Protein AF-A0A8J6JER9-F1 (afdb_monomer)

Sequence (134 aa):
MSLFNGNMCQGPIVSSRDTGQLAEIFGVPVLACSLFDSDVLTISYSDLERGIKADYARPNVPEYMEFDSDTYQTQFPEFLVDLCGEDARERLREIWASEEYVFADDKMYDICGLLGAQALYSGDEIPEGFIPIT

Solvent-accessible surface area (backbone atoms only — not comparable to full-atom values): 8063 Å² total; per-residue (Å²): 133,89,82,77,78,88,55,94,54,62,63,82,78,67,41,25,69,55,26,38,54,49,17,66,75,71,72,44,68,28,77,46,77,31,51,46,77,47,31,26,28,33,44,12,28,14,28,79,91,81,69,45,69,39,39,30,40,46,61,44,46,82,85,54,69,84,50,68,63,91,70,31,41,68,68,84,67,69,71,56,53,78,60,30,52,82,87,39,41,65,55,49,53,50,60,70,68,47,69,83,47,80,41,25,60,65,50,47,51,56,49,34,52,52,50,72,44,82,86,70,90,47,85,86,62,57,58,91,89,71,75,81,91,127

Nearest PDB structures (foldseek):
  6oq5-assembly1_A  TM=5.008E-01  e=6.218E+00  Clostridioides difficile
  6y2q-assembly1_B  TM=2.452E-01  e=4.567E+00  Escherichia coli K-12
  7aex-assembly1_A-2  TM=2.535E-01  e=9.005E+00  Escherichia coli K-12

Foldseek 3Di:
DDDDPPDPQDDDDDFLVNQVVVCVVVVAKDWDWDGHNQFKIWIWIDDVVVRDTAIAMQGLDPVVPVPPCVRHDHDDPVVLCVLFDVVCNVVLN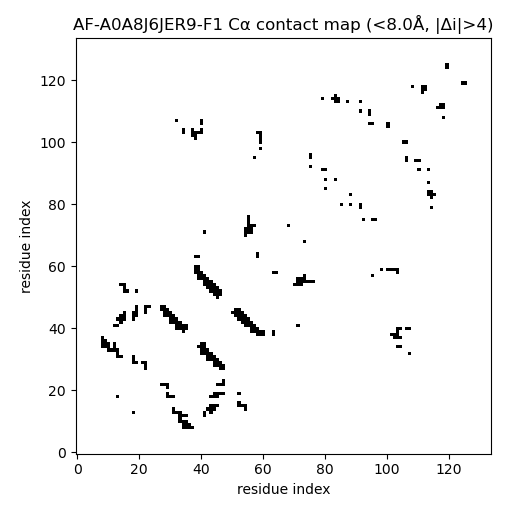CLSPDSPDPGVVVSVCSSCVRSVHDDDDDPVSPPPPDDDDD

pLDDT: mean 79.02, std 17.3, range [24.86, 95.19]

Structure (mmCIF, N/CA/C/O backbone):
data_AF-A0A8J6JER9-F1
#
_entry.id   AF-A0A8J6JER9-F1
#
loop_
_atom_site.group_PDB
_atom_site.id
_atom_site.type_symbol
_atom_site.label_atom_id
_atom_site.label_alt_id
_atom_site.label_comp_id
_atom_site.label_asym_id
_atom_site.label_entity_id
_atom_site.label_seq_id
_atom_site.pdbx_PDB_ins_code
_atom_site.Cartn_x
_atom_site.Cartn_y
_atom_site.Cartn_z
_atom_site.occupancy
_atom_site.B_iso_or_equiv
_atom_site.auth_seq_id
_atom_site.auth_comp_id
_atom_site.auth_asym_id
_atom_site.auth_atom_id
_atom_site.pdbx_PDB_model_num
ATOM 1 N N . MET A 1 1 ? -31.133 12.976 -12.189 1.00 25.83 1 MET A N 1
ATOM 2 C CA . MET A 1 1 ? -30.138 13.499 -13.145 1.00 25.83 1 MET A CA 1
ATOM 3 C C . MET A 1 1 ? -29.029 12.470 -13.189 1.00 25.83 1 MET A C 1
ATOM 5 O O . MET A 1 1 ? -28.355 12.301 -12.184 1.00 25.83 1 MET A O 1
ATOM 9 N N . SER A 1 2 ? -28.954 11.679 -14.255 1.00 24.86 2 SER A N 1
ATOM 10 C CA . SER A 1 2 ? -28.011 10.561 -14.326 1.00 24.86 2 SER A CA 1
ATOM 11 C C . SER A 1 2 ? -26.634 11.099 -14.703 1.00 24.86 2 SER A C 1
ATOM 13 O O . SER A 1 2 ? -26.442 11.564 -15.824 1.00 24.86 2 SER A O 1
ATOM 15 N N . LEU A 1 3 ? -25.705 11.090 -13.749 1.00 25.00 3 LEU A N 1
ATOM 16 C CA . LEU A 1 3 ? -24.291 11.370 -13.978 1.00 25.00 3 LEU A CA 1
ATOM 17 C C . LEU A 1 3 ? -23.626 10.062 -14.413 1.00 25.00 3 LEU A C 1
ATOM 19 O O . LEU A 1 3 ? -23.338 9.204 -13.588 1.00 25.00 3 LEU A O 1
ATOM 23 N N . PHE A 1 4 ? -23.429 9.898 -15.719 1.00 32.50 4 PHE A N 1
ATOM 24 C CA . PHE A 1 4 ? -22.495 8.906 -16.243 1.00 32.50 4 PHE A CA 1
ATOM 25 C C . PHE A 1 4 ? -21.092 9.520 -16.189 1.00 32.50 4 PHE A C 1
ATOM 27 O O . PHE A 1 4 ? -20.820 10.485 -16.904 1.00 32.50 4 PHE A O 1
ATOM 34 N N . ASN A 1 5 ? -20.221 8.994 -15.324 1.00 30.50 5 ASN A N 1
ATOM 35 C CA . ASN A 1 5 ? -18.806 9.356 -15.311 1.00 30.50 5 ASN A CA 1
ATOM 36 C C . ASN A 1 5 ? -18.105 8.577 -16.436 1.00 30.50 5 ASN A C 1
ATOM 38 O O . ASN A 1 5 ? -17.890 7.373 -16.331 1.00 30.50 5 ASN A O 1
ATOM 42 N N . GLY A 1 6 ? -17.850 9.253 -17.556 1.00 29.92 6 GLY A N 1
ATOM 43 C CA . GLY A 1 6 ? -17.385 8.649 -18.809 1.00 29.92 6 GLY A CA 1
ATOM 44 C C . GLY A 1 6 ? -15.908 8.244 -18.856 1.00 29.92 6 GLY A C 1
ATOM 45 O O . GLY A 1 6 ? -15.475 7.784 -19.905 1.00 29.92 6 GLY A O 1
ATOM 46 N N . ASN A 1 7 ? -15.148 8.377 -17.763 1.00 35.81 7 ASN A N 1
ATOM 47 C CA . ASN A 1 7 ? -13.721 8.046 -17.713 1.00 35.81 7 ASN A CA 1
ATOM 48 C C . ASN A 1 7 ? -13.446 7.020 -16.602 1.00 35.81 7 ASN A C 1
ATOM 50 O O . ASN A 1 7 ? -13.011 7.374 -15.510 1.00 35.81 7 ASN A O 1
ATOM 54 N N . MET A 1 8 ? -13.676 5.732 -16.871 1.00 39.69 8 MET A N 1
ATOM 55 C CA . MET A 1 8 ? -13.401 4.643 -15.914 1.00 39.69 8 MET A CA 1
ATOM 56 C C . MET A 1 8 ? -11.899 4.348 -15.685 1.00 39.69 8 MET A C 1
ATOM 58 O O . MET A 1 8 ? -11.572 3.325 -15.099 1.00 39.69 8 MET A O 1
ATOM 62 N N . CYS A 1 9 ? -10.988 5.239 -16.094 1.00 45.19 9 CYS A N 1
ATOM 63 C CA . CYS A 1 9 ? -9.549 5.161 -15.787 1.00 45.19 9 CYS A CA 1
ATOM 64 C C . CYS A 1 9 ? -9.093 6.199 -14.740 1.00 45.19 9 CYS A C 1
ATOM 66 O O . CYS A 1 9 ? -7.918 6.241 -14.389 1.00 45.19 9 CYS A O 1
ATOM 68 N N . GLN A 1 10 ? -9.998 7.059 -14.254 1.00 53.00 10 GLN A N 1
ATOM 69 C CA . GLN A 1 10 ? -9.692 8.126 -13.293 1.00 53.00 10 GLN A CA 1
ATOM 70 C C . GLN A 1 10 ? -10.719 8.111 -12.156 1.00 53.00 10 GLN A C 1
ATOM 72 O O . GLN A 1 10 ? -11.693 8.868 -12.145 1.00 53.00 10 GLN A O 1
ATOM 77 N N . GLY A 1 11 ? -10.519 7.194 -11.209 1.00 54.41 11 GLY A N 1
ATOM 78 C CA . GLY A 1 11 ? -11.180 7.257 -9.907 1.00 54.41 11 GLY A CA 1
ATOM 79 C C . GLY A 1 11 ? -10.597 8.387 -9.046 1.00 54.41 11 GLY A C 1
ATOM 80 O O . GLY A 1 11 ? -9.521 8.903 -9.357 1.00 54.41 11 GLY A O 1
ATOM 81 N N . PRO A 1 12 ? -11.286 8.807 -7.971 1.00 64.00 12 PRO A N 1
ATOM 82 C CA . PRO A 1 12 ? -10.690 9.722 -7.005 1.00 64.00 12 PRO A CA 1
ATOM 83 C C . PRO A 1 12 ? -9.421 9.091 -6.419 1.00 64.00 12 PRO A C 1
ATOM 85 O O . PRO A 1 12 ? -9.451 7.947 -5.969 1.00 64.00 12 PRO A O 1
ATOM 88 N N . ILE A 1 13 ? -8.318 9.840 -6.421 1.00 75.25 13 ILE A N 1
ATOM 89 C CA . ILE A 1 13 ? -7.102 9.439 -5.713 1.00 75.25 13 ILE A CA 1
ATOM 90 C C . ILE A 1 13 ? -7.348 9.713 -4.231 1.00 75.25 13 ILE A C 1
ATOM 92 O O . ILE A 1 13 ? -7.480 10.867 -3.821 1.00 75.25 13 ILE A O 1
ATOM 96 N N . VAL A 1 14 ? -7.471 8.642 -3.454 1.00 81.38 14 VAL A N 1
ATOM 97 C CA . VAL A 1 14 ? -7.702 8.698 -2.009 1.00 81.38 14 VAL A CA 1
ATOM 98 C C . VAL A 1 14 ? -6.398 9.071 -1.313 1.00 81.38 14 VAL A C 1
ATOM 100 O O . VAL A 1 14 ? -5.364 8.500 -1.641 1.00 81.38 14 VAL A O 1
ATOM 103 N N . SER A 1 15 ? -6.470 9.996 -0.354 1.00 87.69 15 SER A N 1
ATOM 104 C CA . SER A 1 15 ? -5.340 10.435 0.474 1.00 87.69 15 SER A CA 1
ATOM 105 C C . SER A 1 15 ? -5.494 10.020 1.944 1.00 87.69 15 SER A C 1
ATOM 107 O O . SER A 1 15 ? -6.562 9.583 2.385 1.00 87.69 15 SER A O 1
ATOM 109 N N . SER A 1 16 ? -4.460 10.252 2.756 1.00 88.44 16 SER A N 1
ATOM 110 C CA . SER A 1 16 ? -4.460 9.996 4.198 1.00 88.44 16 SER A CA 1
ATOM 111 C C . SER A 1 16 ? -5.487 10.848 4.948 1.00 88.44 16 SER A C 1
ATOM 113 O O . SER A 1 16 ? -5.932 10.502 6.044 1.00 88.44 16 SER A O 1
ATOM 115 N N . ARG A 1 17 ? -5.928 11.965 4.356 1.00 88.94 17 ARG A N 1
ATOM 116 C CA . ARG A 1 17 ? -7.053 12.747 4.875 1.00 88.94 17 ARG A CA 1
ATOM 117 C C . ARG A 1 17 ? -8.352 11.947 4.802 1.00 88.94 17 ARG A C 1
ATOM 119 O O . ARG A 1 17 ? -9.095 11.924 5.781 1.00 88.94 17 ARG A O 1
ATOM 126 N N . ASP A 1 18 ? -8.608 11.315 3.664 1.00 86.38 18 ASP A N 1
ATOM 127 C CA . ASP A 1 18 ? -9.828 10.556 3.398 1.00 86.38 18 ASP A CA 1
ATOM 128 C C . ASP A 1 18 ? -9.828 9.252 4.203 1.00 86.38 18 ASP A C 1
ATOM 130 O O . ASP A 1 18 ? -10.791 8.960 4.914 1.00 86.38 18 ASP A O 1
ATOM 134 N N . THR A 1 19 ? -8.710 8.511 4.203 1.00 85.00 19 THR A N 1
ATOM 135 C CA . THR A 1 19 ? -8.571 7.319 5.056 1.00 85.00 19 THR A CA 1
ATOM 136 C C . THR A 1 19 ? -8.645 7.673 6.535 1.00 85.00 19 THR A C 1
ATOM 138 O O . THR A 1 19 ? -9.163 6.884 7.315 1.00 85.00 19 THR A O 1
ATOM 141 N N . GLY A 1 20 ? -8.186 8.862 6.936 1.00 87.88 20 GLY A N 1
ATOM 142 C CA . GLY A 1 20 ? -8.325 9.362 8.301 1.00 87.88 20 GLY A CA 1
ATOM 143 C C . GLY A 1 20 ? -9.785 9.548 8.711 1.00 87.88 20 GLY A C 1
ATOM 144 O O . GLY A 1 20 ? -10.173 9.104 9.787 1.00 87.88 20 GLY A O 1
ATOM 145 N N . GLN A 1 21 ? -10.614 10.130 7.839 1.00 86.81 21 GLN A N 1
ATOM 146 C CA . GLN A 1 21 ? -12.056 10.252 8.086 1.00 86.81 21 GLN A CA 1
ATOM 147 C C . GLN A 1 21 ? -12.735 8.882 8.183 1.00 86.81 21 GLN A C 1
ATOM 149 O O . GLN A 1 21 ? -13.563 8.663 9.064 1.00 86.81 21 GLN A O 1
ATOM 154 N N . LEU A 1 22 ? -12.371 7.943 7.306 1.00 79.94 22 LEU A N 1
ATOM 155 C CA . LEU A 1 22 ? -12.895 6.578 7.365 1.00 79.94 22 LEU A CA 1
ATOM 156 C C . LEU A 1 22 ? -12.442 5.857 8.641 1.00 79.94 22 LEU A C 1
ATOM 158 O O . LEU A 1 22 ? -13.255 5.197 9.284 1.00 79.94 22 LEU A O 1
ATOM 162 N N . ALA A 1 23 ? -11.185 6.027 9.050 1.00 84.81 23 ALA A N 1
ATOM 163 C CA . ALA A 1 23 ? -10.660 5.453 10.282 1.00 84.81 23 ALA A CA 1
ATOM 164 C C . ALA A 1 23 ? -11.382 6.001 11.523 1.00 84.81 23 ALA A C 1
ATOM 166 O O . ALA A 1 23 ? -11.664 5.243 12.448 1.00 84.81 23 ALA A O 1
ATOM 167 N N . GLU A 1 24 ? -11.752 7.288 11.531 1.00 87.69 24 GLU A N 1
ATOM 168 C CA . GLU A 1 24 ? -12.574 7.880 12.598 1.00 87.69 24 GLU A CA 1
ATOM 169 C C . GLU A 1 24 ? -13.978 7.261 12.640 1.00 87.69 24 GLU A C 1
ATOM 171 O O . GLU A 1 24 ? -14.486 6.955 13.718 1.00 87.69 24 GLU A O 1
ATOM 176 N N . ILE A 1 25 ? -14.601 7.052 11.475 1.00 87.19 25 ILE A N 1
ATOM 177 C CA . ILE A 1 25 ? -15.953 6.487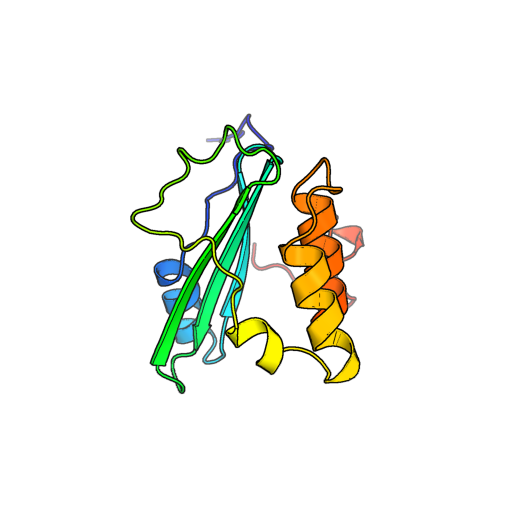 11.363 1.00 87.19 25 ILE A CA 1
ATOM 178 C C . ILE A 1 25 ? -15.984 5.016 11.792 1.00 87.19 25 ILE A C 1
ATOM 180 O O . ILE A 1 25 ? -16.886 4.608 12.523 1.00 87.19 25 ILE A O 1
ATOM 184 N N . PHE A 1 26 ? -15.023 4.216 11.328 1.00 84.62 26 PHE A N 1
ATOM 185 C CA . PHE A 1 26 ? -14.998 2.774 11.577 1.00 84.62 26 PHE A CA 1
ATOM 186 C C . PHE A 1 26 ? -14.263 2.386 12.863 1.00 84.62 26 PHE A C 1
ATOM 188 O O . PHE A 1 26 ? -14.412 1.255 13.323 1.00 84.62 26 PHE A O 1
ATOM 195 N N . GLY A 1 27 ? -13.489 3.299 13.455 1.00 85.25 27 GLY A N 1
ATOM 196 C CA . GLY A 1 27 ? -12.700 3.037 14.659 1.00 85.25 27 GLY A CA 1
ATOM 197 C C . GLY A 1 27 ? -11.573 2.023 14.445 1.00 85.25 27 GLY A C 1
ATOM 198 O O . GLY A 1 27 ? -11.157 1.370 15.397 1.00 85.25 27 GLY A O 1
ATOM 199 N N . VAL A 1 28 ? -11.105 1.858 13.206 1.00 88.75 28 VAL A N 1
ATOM 200 C CA . VAL A 1 28 ? -10.027 0.933 12.825 1.00 88.75 28 VAL A CA 1
ATOM 201 C C . VAL A 1 28 ? -9.078 1.614 11.840 1.00 88.75 28 VAL A C 1
ATOM 203 O O . VAL A 1 28 ? -9.501 2.547 11.153 1.00 88.75 28 VAL A O 1
ATOM 206 N N . PRO A 1 29 ? -7.816 1.168 11.724 1.00 89.50 29 PRO A N 1
ATOM 207 C CA . PRO A 1 29 ? -6.934 1.660 10.679 1.00 89.50 29 PRO A CA 1
ATOM 208 C C . PRO A 1 29 ? -7.499 1.385 9.283 1.00 89.50 29 PRO A C 1
ATOM 210 O O . PRO A 1 29 ? -8.122 0.349 9.045 1.00 89.50 29 PRO A O 1
ATOM 213 N N . VAL A 1 30 ? -7.265 2.310 8.354 1.00 85.94 30 VAL A N 1
ATOM 214 C CA . VAL A 1 30 ? -7.763 2.218 6.976 1.00 85.94 30 VAL A CA 1
ATOM 215 C C . VAL A 1 30 ? -6.606 2.366 6.006 1.00 85.94 30 VAL A C 1
ATOM 217 O O . VAL A 1 30 ? -5.861 3.343 6.071 1.00 85.94 30 VAL A O 1
ATOM 220 N N . LEU A 1 31 ? -6.495 1.403 5.092 1.00 90.19 31 LEU A N 1
ATOM 221 C CA . LEU A 1 31 ? -5.607 1.422 3.935 1.00 90.19 31 LEU A CA 1
ATOM 222 C C . LEU A 1 31 ? -6.456 1.545 2.669 1.00 90.19 31 LEU A C 1
ATOM 224 O O . LEU A 1 31 ? -7.443 0.826 2.520 1.00 90.19 31 LEU A O 1
ATOM 228 N N . ALA A 1 32 ? -6.065 2.431 1.761 1.00 87.69 32 ALA A N 1
ATOM 229 C CA . ALA A 1 32 ? -6.687 2.591 0.457 1.00 87.69 32 ALA A CA 1
ATOM 230 C C . ALA A 1 32 ? -5.631 2.537 -0.647 1.00 87.69 32 ALA A C 1
ATOM 232 O O . ALA A 1 32 ? -4.587 3.180 -0.542 1.00 87.69 32 ALA A O 1
ATOM 233 N N . CYS A 1 33 ? -5.941 1.806 -1.716 1.00 87.50 33 CYS A N 1
ATOM 234 C CA . CYS A 1 33 ? -5.180 1.820 -2.958 1.00 87.50 33 CYS A CA 1
ATOM 235 C C . CYS A 1 33 ? -5.976 2.591 -4.016 1.00 87.50 33 CYS A C 1
ATOM 237 O O . CYS A 1 33 ? -7.175 2.351 -4.164 1.00 87.50 33 CYS A O 1
ATOM 239 N N . SER A 1 34 ? -5.330 3.495 -4.752 1.00 85.81 34 SER A N 1
ATOM 240 C CA . SER A 1 34 ? -5.928 4.138 -5.932 1.00 85.81 34 SER A CA 1
ATOM 241 C C . SER A 1 34 ? -5.005 3.998 -7.135 1.00 85.81 34 SER A C 1
ATOM 243 O O . SER A 1 34 ? -3.799 3.809 -6.993 1.00 85.81 34 SER A O 1
ATOM 245 N N . LEU A 1 35 ? -5.580 4.097 -8.330 1.00 85.12 35 LEU A N 1
ATOM 246 C CA . LEU A 1 35 ? -4.843 4.026 -9.585 1.00 85.12 35 LEU A CA 1
ATOM 247 C C . LEU A 1 35 ? -5.060 5.316 -10.364 1.00 85.12 35 LEU A C 1
ATOM 249 O O . LEU A 1 35 ? -6.195 5.779 -10.498 1.00 85.12 35 LEU A O 1
ATOM 253 N N . PHE A 1 36 ? -3.978 5.877 -10.892 1.00 81.56 36 PHE A N 1
ATOM 254 C CA . PHE A 1 36 ? -4.031 7.010 -11.803 1.00 81.56 36 PHE A CA 1
ATOM 255 C C . PHE A 1 36 ? -3.488 6.597 -13.168 1.00 81.56 36 PHE A C 1
ATOM 257 O O . PHE A 1 36 ? -2.348 6.149 -13.281 1.00 81.56 36 PHE A O 1
ATOM 264 N N . ASP A 1 37 ? -4.348 6.721 -14.181 1.00 79.00 37 ASP A N 1
ATOM 265 C CA . ASP A 1 37 ? -4.057 6.416 -15.589 1.00 79.00 37 ASP A CA 1
ATOM 266 C C . ASP A 1 37 ? -3.528 4.991 -15.835 1.00 79.00 37 ASP A C 1
ATOM 268 O O . ASP A 1 37 ? -2.882 4.714 -16.833 1.00 79.00 37 ASP A O 1
ATOM 272 N N . SER A 1 38 ? -3.821 4.057 -14.923 1.00 82.19 38 SER A N 1
ATOM 273 C CA . SER A 1 38 ? -3.293 2.677 -14.903 1.00 82.19 38 SER A CA 1
ATOM 274 C C . SER A 1 38 ? -1.779 2.553 -14.688 1.00 82.19 38 SER A C 1
ATOM 276 O O . SER A 1 38 ? -1.295 1.436 -14.548 1.00 82.19 38 SER A O 1
ATOM 278 N N . ASP A 1 39 ? -1.046 3.663 -14.587 1.00 86.44 39 ASP A N 1
ATOM 279 C CA . ASP A 1 39 ? 0.422 3.679 -14.535 1.00 86.44 39 ASP A CA 1
ATOM 280 C C . ASP A 1 39 ? 0.979 4.092 -13.170 1.00 86.44 39 ASP A C 1
ATOM 282 O O . ASP A 1 39 ? 2.158 3.869 -12.880 1.00 86.44 39 ASP A O 1
ATOM 286 N N . VAL A 1 40 ? 0.148 4.676 -12.305 1.00 87.31 40 VAL A N 1
ATOM 287 C CA . VAL A 1 40 ? 0.548 5.086 -10.957 1.00 87.31 40 VAL A CA 1
ATOM 288 C C . VAL A 1 40 ? -0.339 4.416 -9.921 1.00 87.31 40 VAL A C 1
ATOM 290 O O . VAL A 1 40 ? -1.553 4.614 -9.907 1.00 87.31 40 VAL A O 1
ATOM 293 N N . LEU A 1 41 ? 0.288 3.662 -9.019 1.00 89.69 41 LEU A N 1
ATOM 294 C CA . LEU A 1 41 ? -0.344 3.145 -7.810 1.00 89.69 41 LEU A CA 1
ATOM 295 C C . LEU A 1 41 ? -0.169 4.159 -6.685 1.00 89.69 41 LEU A C 1
ATOM 297 O O . LEU A 1 41 ? 0.966 4.503 -6.359 1.00 89.69 41 LEU A O 1
ATOM 301 N N . THR A 1 42 ? -1.254 4.579 -6.042 1.00 89.88 42 THR A N 1
ATOM 302 C CA . THR A 1 42 ? -1.182 5.262 -4.749 1.00 89.88 42 THR A CA 1
ATOM 303 C C . THR A 1 42 ? -1.615 4.347 -3.619 1.00 89.88 42 THR A C 1
ATOM 305 O O . THR A 1 42 ? -2.541 3.552 -3.768 1.00 89.88 42 THR A O 1
ATOM 308 N N . ILE A 1 43 ? -0.940 4.473 -2.480 1.00 91.31 43 ILE A N 1
ATOM 309 C CA . ILE A 1 43 ? -1.311 3.827 -1.226 1.00 91.31 43 ILE A CA 1
ATOM 310 C C . ILE A 1 43 ? -1.407 4.907 -0.159 1.00 91.31 43 ILE A C 1
ATOM 312 O O . ILE A 1 43 ? -0.418 5.573 0.154 1.00 91.31 43 ILE A O 1
ATOM 316 N N . SER A 1 44 ? -2.586 5.017 0.439 1.00 90.94 44 SER A N 1
ATOM 317 C CA . SER A 1 44 ? -2.840 5.904 1.566 1.00 90.94 44 SER A CA 1
ATOM 318 C C . SER A 1 44 ? -3.264 5.104 2.782 1.00 90.94 44 SER A C 1
ATOM 320 O O . SER A 1 44 ? -4.017 4.136 2.679 1.00 90.94 44 SER A O 1
ATOM 322 N N . TYR A 1 45 ? -2.754 5.491 3.945 1.00 92.38 45 TYR A N 1
ATOM 323 C CA . TYR A 1 45 ? -2.997 4.787 5.195 1.00 92.38 45 TYR A CA 1
ATOM 324 C C . TYR A 1 45 ? -3.222 5.762 6.343 1.00 92.38 45 TYR A C 1
ATOM 326 O O . TYR A 1 45 ? -2.586 6.817 6.445 1.00 92.38 45 TYR A O 1
ATOM 334 N N . SER A 1 46 ? -4.134 5.399 7.239 1.00 92.12 46 SER A N 1
ATOM 335 C CA . SER A 1 46 ? -4.342 6.102 8.497 1.00 92.12 46 SER A CA 1
ATOM 336 C C . SER A 1 46 ? -4.559 5.137 9.643 1.00 92.12 46 SER A C 1
ATOM 338 O O . SER A 1 46 ? -5.418 4.264 9.579 1.00 92.12 46 SER A O 1
ATOM 340 N N . ASP A 1 47 ? -3.807 5.365 10.713 1.00 93.19 47 ASP A N 1
ATOM 341 C CA . ASP A 1 47 ? -3.923 4.666 11.985 1.00 93.19 47 ASP A CA 1
ATOM 342 C C . ASP A 1 47 ? -3.961 5.712 13.095 1.00 93.19 47 ASP A C 1
ATOM 344 O O . ASP A 1 47 ? -2.951 6.346 13.414 1.00 93.19 47 ASP A O 1
ATOM 348 N N . LEU A 1 48 ? -5.151 5.940 13.644 1.00 91.75 48 LEU A N 1
ATOM 349 C CA . LEU A 1 48 ? -5.367 6.994 14.632 1.00 91.75 48 LEU A CA 1
ATOM 350 C C . LEU A 1 48 ? -4.733 6.657 15.984 1.00 91.75 48 LEU A C 1
ATOM 352 O O . LEU A 1 48 ? -4.285 7.569 16.677 1.00 91.75 48 LEU A O 1
ATOM 356 N N . GLU A 1 49 ? -4.652 5.373 16.346 1.00 92.44 49 GLU A N 1
ATOM 357 C CA . GLU A 1 49 ? -4.047 4.935 17.607 1.00 92.44 49 GLU A CA 1
ATOM 358 C C . GLU A 1 49 ? -2.528 5.107 17.578 1.00 92.44 49 GLU A C 1
ATOM 360 O O . GLU A 1 49 ? -1.927 5.563 18.553 1.00 92.44 49 GLU A O 1
ATOM 365 N N . ARG A 1 50 ? -1.903 4.792 16.437 1.00 90.19 50 ARG A N 1
ATOM 366 C CA . ARG A 1 50 ? -0.458 4.964 16.222 1.00 90.19 50 ARG A CA 1
ATOM 367 C C . ARG A 1 50 ? -0.081 6.373 15.751 1.00 90.19 50 ARG A C 1
ATOM 369 O O . ARG A 1 50 ? 1.107 6.674 15.650 1.00 90.19 50 ARG A O 1
ATOM 376 N N . GLY A 1 51 ? -1.060 7.231 15.457 1.00 92.50 51 GLY A N 1
ATOM 377 C CA . GLY A 1 51 ? -0.845 8.583 14.933 1.00 92.50 51 GLY A CA 1
ATOM 378 C C . GLY A 1 51 ? -0.235 8.614 13.527 1.00 92.50 51 GLY A C 1
ATOM 379 O O . GLY A 1 51 ? 0.458 9.572 13.185 1.00 92.50 51 GLY A O 1
ATOM 380 N N . ILE A 1 52 ? -0.455 7.572 12.721 1.00 91.12 52 ILE A N 1
ATOM 381 C CA . ILE A 1 52 ? 0.118 7.439 11.377 1.00 91.12 52 ILE A CA 1
ATOM 382 C C . ILE A 1 52 ? -0.841 8.040 10.353 1.00 91.12 52 ILE A C 1
ATOM 384 O O . ILE A 1 52 ? -2.029 7.715 10.327 1.00 91.12 52 ILE A O 1
ATOM 388 N N . LYS A 1 53 ? -0.290 8.880 9.477 1.00 93.88 53 LYS A N 1
ATOM 389 C CA . LYS A 1 53 ? -0.908 9.349 8.235 1.00 93.88 53 LYS A CA 1
ATOM 390 C C . LYS A 1 53 ? 0.140 9.262 7.143 1.00 93.88 53 LYS A C 1
ATOM 392 O O . LYS A 1 53 ? 1.229 9.813 7.298 1.00 93.88 53 LYS A O 1
ATOM 397 N N . ALA A 1 54 ? -0.164 8.511 6.100 1.00 91.94 54 ALA A N 1
ATOM 398 C CA . ALA A 1 54 ? 0.804 8.128 5.091 1.00 91.94 54 ALA A CA 1
ATOM 399 C C . ALA A 1 54 ? 0.178 8.190 3.702 1.00 91.94 54 ALA A C 1
ATOM 401 O O . ALA A 1 54 ? -0.917 7.669 3.510 1.00 91.94 54 ALA A O 1
ATOM 402 N N . ASP A 1 55 ? 0.910 8.786 2.766 1.00 93.25 55 ASP A N 1
ATOM 403 C CA . ASP A 1 55 ? 0.540 8.954 1.364 1.00 93.25 55 ASP A CA 1
ATOM 404 C C . ASP A 1 55 ? 1.748 8.604 0.501 1.00 93.25 55 ASP A C 1
ATOM 406 O O . ASP A 1 55 ? 2.791 9.262 0.572 1.00 93.25 55 ASP A O 1
ATOM 410 N N . TYR A 1 56 ? 1.620 7.535 -0.282 1.00 92.94 56 TYR A N 1
ATOM 411 C CA . TYR A 1 56 ? 2.683 7.011 -1.131 1.00 92.94 56 TYR A CA 1
ATOM 412 C C . TYR A 1 56 ? 2.217 6.814 -2.565 1.00 92.94 56 TYR A C 1
ATOM 414 O O . TYR A 1 56 ? 1.067 6.453 -2.800 1.00 92.94 56 TYR A O 1
ATOM 422 N N . ALA A 1 57 ? 3.123 7.009 -3.518 1.00 90.88 57 ALA A N 1
ATOM 423 C CA . ALA A 1 57 ? 2.877 6.772 -4.929 1.00 90.88 57 ALA A CA 1
ATOM 424 C C . ALA A 1 57 ? 4.033 6.006 -5.571 1.00 90.88 57 ALA A C 1
ATOM 426 O O . ALA A 1 57 ? 5.207 6.324 -5.368 1.00 90.88 57 ALA A O 1
ATOM 427 N N . ARG A 1 58 ? 3.696 5.013 -6.393 1.00 91.31 58 ARG A N 1
ATOM 428 C CA . ARG A 1 58 ? 4.641 4.269 -7.217 1.00 91.31 58 ARG A CA 1
ATOM 429 C C . ARG A 1 58 ? 4.229 4.361 -8.685 1.00 91.31 58 ARG A C 1
ATOM 431 O O . ARG A 1 58 ? 3.321 3.638 -9.094 1.00 91.31 58 ARG A O 1
ATOM 438 N N . PRO A 1 59 ? 4.891 5.220 -9.479 1.00 88.44 59 PRO A N 1
ATOM 439 C CA . PRO A 1 59 ? 4.758 5.175 -10.926 1.00 88.44 59 PRO A CA 1
ATOM 440 C C . PRO A 1 59 ? 5.489 3.943 -11.477 1.00 88.44 59 PRO A C 1
ATOM 442 O O . PRO A 1 59 ? 6.587 3.611 -11.018 1.00 88.44 59 PRO A O 1
ATOM 445 N N . ASN A 1 60 ? 4.889 3.289 -12.467 1.00 85.19 60 ASN A N 1
ATOM 446 C CA . ASN A 1 60 ? 5.513 2.217 -13.244 1.00 85.19 60 ASN A CA 1
ATOM 447 C C . ASN A 1 60 ? 6.250 2.750 -14.480 1.00 85.19 60 ASN A C 1
ATOM 449 O O . ASN A 1 60 ? 7.185 2.111 -14.955 1.00 85.19 60 ASN A O 1
ATOM 453 N N . VAL A 1 61 ? 5.896 3.949 -14.954 1.00 75.31 61 VAL A N 1
ATOM 454 C CA . VAL A 1 61 ? 6.606 4.646 -16.032 1.00 75.31 61 VAL A CA 1
ATOM 455 C C . VAL A 1 61 ? 7.367 5.841 -15.438 1.00 75.31 61 VAL A C 1
ATOM 457 O O . VAL A 1 61 ? 6.739 6.718 -14.841 1.00 75.31 61 VAL A O 1
ATOM 460 N N . PRO A 1 62 ? 8.706 5.930 -15.587 1.00 64.56 62 PRO A N 1
ATOM 461 C CA . PRO A 1 62 ? 9.512 7.009 -14.998 1.00 64.56 62 PRO A CA 1
ATOM 462 C C . PRO A 1 62 ? 9.082 8.421 -15.418 1.00 64.56 62 PRO A C 1
ATOM 464 O O . PRO A 1 62 ? 9.301 9.391 -14.697 1.00 64.56 62 PRO A O 1
ATOM 467 N N . GLU A 1 63 ? 8.461 8.538 -16.589 1.00 63.75 63 GLU A N 1
ATOM 468 C CA . GLU A 1 63 ? 8.005 9.796 -17.185 1.00 63.75 63 GLU A CA 1
ATOM 469 C C . GLU A 1 63 ? 6.789 10.394 -16.453 1.00 63.75 63 GLU A C 1
ATOM 471 O O . GLU A 1 63 ? 6.552 11.593 -16.556 1.00 63.75 63 GLU A O 1
ATOM 476 N N . TYR A 1 64 ? 6.083 9.606 -15.629 1.00 62.56 64 TYR A N 1
ATOM 477 C CA . TYR A 1 64 ? 4.974 10.058 -14.775 1.00 62.56 64 TYR A CA 1
ATOM 478 C C . TYR A 1 64 ? 5.429 10.604 -13.406 1.00 62.56 64 TYR A C 1
ATOM 480 O O . TYR A 1 64 ? 4.621 10.771 -12.494 1.00 62.56 64 TYR A O 1
ATOM 488 N N . MET A 1 65 ? 6.716 10.938 -13.244 1.00 54.03 65 MET A N 1
ATOM 489 C CA . MET A 1 65 ? 7.233 11.615 -12.041 1.00 54.03 65 MET A CA 1
ATOM 490 C C . MET A 1 65 ? 6.642 13.021 -11.795 1.00 54.03 65 MET A C 1
ATOM 492 O O . MET A 1 65 ? 6.904 13.591 -10.742 1.00 54.03 65 MET A O 1
ATOM 496 N N . GLU A 1 66 ? 5.824 13.566 -12.707 1.00 55.31 66 GLU A N 1
ATOM 497 C CA . GLU A 1 66 ? 5.000 14.772 -12.478 1.00 55.31 66 GLU A CA 1
ATOM 498 C C . GLU A 1 66 ? 3.711 14.494 -11.670 1.00 55.31 66 GLU A C 1
ATOM 500 O O . GLU A 1 66 ? 2.813 15.333 -11.596 1.00 55.31 66 GLU A O 1
ATOM 505 N N . PHE A 1 67 ? 3.593 13.311 -11.067 1.00 63.41 67 PHE A N 1
ATOM 506 C CA . PHE A 1 67 ? 2.574 13.025 -10.062 1.00 63.41 67 PHE A CA 1
ATOM 507 C C . PHE A 1 67 ? 2.797 13.885 -8.805 1.00 63.41 67 PHE A C 1
ATOM 509 O O . PHE A 1 67 ? 3.943 14.190 -8.490 1.00 63.41 67 PHE A O 1
ATOM 516 N N . ASP A 1 68 ? 1.723 14.272 -8.100 1.00 70.00 68 ASP A N 1
ATOM 517 C CA . ASP A 1 68 ? 1.730 15.210 -6.958 1.00 70.00 68 ASP A CA 1
ATOM 518 C C . ASP A 1 68 ? 2.727 14.810 -5.849 1.00 70.00 68 ASP A C 1
ATOM 520 O O . ASP A 1 68 ? 2.385 14.150 -4.863 1.00 70.00 68 ASP A O 1
ATOM 524 N N . SER A 1 69 ? 3.980 15.227 -6.022 1.00 65.19 69 SER A N 1
ATOM 525 C CA . SER A 1 69 ? 5.101 14.918 -5.138 1.00 65.19 69 SER A CA 1
ATOM 526 C C . SER A 1 69 ? 5.074 15.725 -3.846 1.00 65.19 69 SER A C 1
ATOM 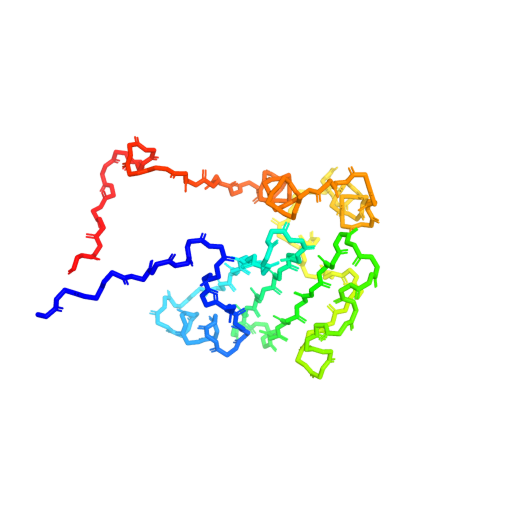528 O O . SER A 1 69 ? 5.833 15.423 -2.926 1.00 65.19 69 SER A O 1
ATOM 530 N N . ASP A 1 70 ? 4.233 16.762 -3.779 1.00 74.31 70 ASP A N 1
ATOM 531 C CA . ASP A 1 70 ? 4.030 17.542 -2.559 1.00 74.31 70 ASP A CA 1
ATOM 532 C C . ASP A 1 70 ? 3.179 16.749 -1.557 1.00 74.31 70 ASP A C 1
ATOM 534 O O . ASP A 1 70 ? 3.370 16.872 -0.344 1.00 74.31 70 ASP A O 1
ATOM 538 N N . THR A 1 71 ? 2.274 15.905 -2.064 1.00 77.38 71 THR A N 1
ATOM 539 C CA . THR A 1 71 ? 1.417 15.038 -1.249 1.00 77.38 71 THR A CA 1
ATOM 540 C C . THR A 1 71 ? 1.996 13.630 -1.085 1.00 77.38 71 THR A C 1
ATOM 542 O O . THR A 1 71 ? 1.987 13.095 0.025 1.00 77.38 71 THR A O 1
ATOM 545 N N . TYR A 1 72 ? 2.505 13.016 -2.158 1.00 83.62 72 TYR A N 1
ATOM 546 C CA . TYR A 1 72 ? 2.845 11.591 -2.168 1.00 83.62 72 TYR A CA 1
ATOM 547 C C . TYR A 1 72 ? 4.348 11.320 -2.175 1.00 83.62 72 TYR A C 1
ATOM 549 O O . TYR A 1 72 ? 5.114 11.815 -3.000 1.00 83.62 72 TYR A O 1
ATOM 557 N N . GLN A 1 73 ? 4.755 10.436 -1.270 1.00 90.38 73 GLN A N 1
ATOM 558 C CA . GLN A 1 73 ? 6.120 9.945 -1.135 1.00 90.38 73 GLN A CA 1
ATOM 559 C C . GLN A 1 73 ? 6.381 8.759 -2.076 1.00 90.38 73 GLN A C 1
ATOM 561 O O . GLN A 1 73 ? 5.512 7.913 -2.272 1.00 90.38 73 GLN A O 1
ATOM 566 N N . THR A 1 74 ? 7.581 8.657 -2.651 1.00 89.50 74 THR A 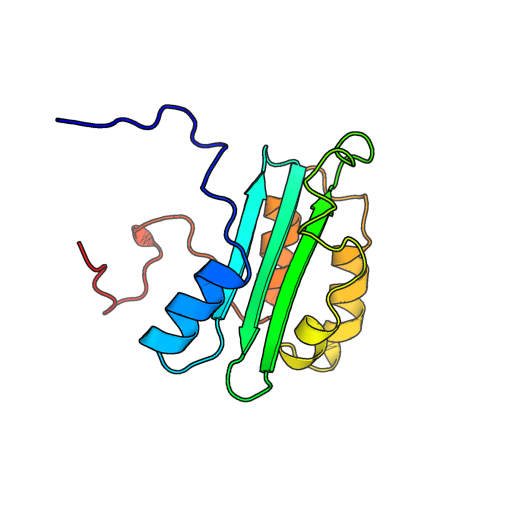N 1
ATOM 567 C CA . THR A 1 74 ? 7.902 7.614 -3.652 1.00 89.50 74 THR A CA 1
ATOM 568 C C . THR A 1 74 ? 8.739 6.461 -3.108 1.00 89.50 74 THR A C 1
ATOM 570 O O . THR A 1 74 ? 8.837 5.401 -3.735 1.00 89.50 74 THR A O 1
ATOM 573 N N . GLN A 1 75 ? 9.344 6.633 -1.932 1.00 91.75 75 GLN A N 1
ATOM 574 C CA . GLN A 1 75 ? 10.061 5.554 -1.267 1.00 91.75 75 GLN A CA 1
ATOM 575 C C . GLN A 1 75 ? 9.108 4.444 -0.813 1.00 91.75 75 GLN A C 1
ATOM 577 O O . GLN A 1 75 ? 7.892 4.605 -0.793 1.00 91.75 75 GLN A O 1
ATOM 582 N N . PHE A 1 76 ? 9.672 3.304 -0.425 1.00 93.50 76 PHE A N 1
ATOM 583 C CA . PHE A 1 76 ? 8.875 2.187 0.058 1.00 93.50 76 PHE A CA 1
ATOM 584 C C . PHE A 1 76 ? 8.077 2.558 1.333 1.00 93.50 76 PHE A C 1
ATOM 586 O O . PHE A 1 76 ? 8.651 3.121 2.274 1.00 93.50 76 PHE A O 1
ATOM 593 N N . PRO A 1 77 ? 6.769 2.245 1.391 1.00 92.00 77 PRO A N 1
ATOM 594 C CA . PRO A 1 77 ? 5.940 2.451 2.576 1.00 92.00 77 PRO A CA 1
ATOM 595 C C . PRO A 1 77 ? 6.240 1.401 3.657 1.00 92.00 77 PRO A C 1
ATOM 597 O O . PRO A 1 77 ? 5.608 0.348 3.716 1.00 92.00 77 PRO A O 1
ATOM 600 N N . GLU A 1 78 ? 7.179 1.699 4.560 1.00 92.12 78 GLU A N 1
ATOM 601 C CA . GLU A 1 78 ? 7.602 0.761 5.621 1.00 92.12 78 GLU A CA 1
ATOM 602 C C . GLU A 1 78 ? 6.448 0.263 6.510 1.00 92.12 78 GLU A C 1
ATOM 604 O O . GLU A 1 78 ? 6.519 -0.846 7.030 1.00 92.12 78 GLU A O 1
ATOM 609 N N . PHE A 1 79 ? 5.348 1.014 6.642 1.00 88.94 79 PHE A N 1
ATOM 610 C CA . PHE A 1 79 ? 4.183 0.557 7.410 1.00 88.94 79 PHE A CA 1
ATOM 611 C C . PHE A 1 79 ? 3.532 -0.712 6.827 1.00 88.94 79 PHE A C 1
ATOM 613 O O . PHE A 1 79 ? 2.896 -1.448 7.575 1.00 88.94 79 PHE A O 1
ATOM 620 N N . LEU A 1 80 ? 3.702 -1.015 5.530 1.00 89.69 80 LEU A N 1
ATOM 621 C CA . LEU A 1 80 ? 3.169 -2.247 4.928 1.00 89.69 80 LEU A CA 1
ATOM 622 C C . LEU A 1 80 ? 3.795 -3.510 5.530 1.00 89.69 80 LEU A C 1
ATOM 624 O O . LEU A 1 80 ? 3.160 -4.560 5.582 1.00 89.69 80 LEU A O 1
ATOM 628 N N . VAL A 1 81 ? 5.029 -3.408 6.021 1.00 90.25 81 VAL A N 1
ATOM 629 C CA . VAL A 1 81 ? 5.776 -4.513 6.641 1.00 90.25 81 VAL A CA 1
ATOM 630 C C . VAL A 1 81 ? 5.100 -4.979 7.929 1.00 90.25 81 VAL A C 1
ATOM 632 O O . VAL A 1 81 ? 5.162 -6.165 8.256 1.00 90.25 81 VAL A O 1
ATOM 635 N N . ASP A 1 82 ? 4.431 -4.059 8.627 1.00 87.88 82 ASP A N 1
ATOM 636 C CA . ASP A 1 82 ? 3.665 -4.342 9.843 1.00 87.88 82 ASP A CA 1
ATOM 637 C C . ASP A 1 82 ? 2.315 -5.009 9.540 1.00 87.88 82 ASP A C 1
ATOM 639 O O . ASP A 1 82 ? 1.732 -5.637 10.422 1.00 87.88 82 ASP A O 1
ATOM 643 N N . LEU A 1 83 ? 1.810 -4.863 8.310 1.00 84.94 83 LEU A N 1
ATOM 644 C CA . LEU A 1 83 ? 0.503 -5.372 7.882 1.00 84.94 83 LEU A CA 1
ATOM 645 C C . LEU A 1 83 ? 0.576 -6.774 7.256 1.00 84.94 83 LEU A C 1
ATOM 647 O O . LEU A 1 83 ? -0.459 -7.401 7.046 1.00 84.94 8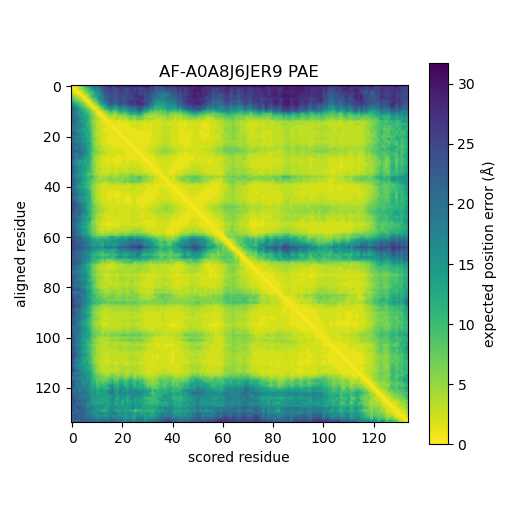3 LEU A O 1
ATOM 651 N N . CYS A 1 84 ? 1.777 -7.275 6.961 1.00 85.81 84 CYS A N 1
ATOM 652 C CA . CYS A 1 84 ? 1.996 -8.571 6.318 1.00 85.81 84 CYS A CA 1
ATOM 653 C C . CYS A 1 84 ? 2.706 -9.581 7.236 1.00 85.81 84 CYS A C 1
ATOM 655 O O . CYS A 1 84 ? 3.298 -9.231 8.260 1.00 85.81 84 CYS A O 1
ATOM 657 N N . GLY A 1 85 ? 2.674 -10.858 6.845 1.00 85.62 85 GLY A N 1
ATOM 658 C CA . GLY A 1 85 ? 3.475 -11.903 7.490 1.00 85.62 85 GLY A CA 1
ATOM 659 C C . GLY A 1 85 ? 4.980 -11.712 7.261 1.00 85.62 85 GLY A C 1
ATOM 660 O O . GLY A 1 85 ? 5.395 -11.121 6.269 1.00 85.62 85 GLY A O 1
ATOM 661 N N . GLU A 1 86 ? 5.816 -12.244 8.159 1.00 87.69 86 GLU A N 1
ATOM 662 C CA . GLU A 1 86 ? 7.279 -12.073 8.100 1.00 87.69 86 GLU A CA 1
ATOM 663 C C . GLU A 1 86 ? 7.890 -12.549 6.770 1.00 87.69 86 GLU A C 1
ATOM 665 O O . GLU A 1 86 ? 8.713 -11.841 6.189 1.00 87.69 86 GLU A O 1
ATOM 670 N N . ASP A 1 87 ? 7.397 -13.668 6.234 1.00 89.38 87 ASP A N 1
ATOM 671 C CA . ASP A 1 87 ? 7.836 -14.241 4.955 1.00 89.38 87 ASP A CA 1
ATOM 672 C C . ASP A 1 87 ? 7.470 -13.372 3.730 1.00 89.38 87 ASP A C 1
ATOM 674 O O . ASP A 1 87 ? 8.051 -13.532 2.658 1.00 89.38 87 ASP A O 1
ATOM 678 N N . ALA A 1 88 ? 6.521 -12.437 3.867 1.00 91.19 88 ALA A N 1
ATOM 679 C CA . ALA A 1 88 ? 6.037 -11.581 2.779 1.00 91.19 88 ALA A CA 1
ATOM 680 C C . ALA A 1 88 ? 6.774 -10.233 2.679 1.00 91.19 88 ALA A C 1
ATOM 682 O O . ALA A 1 88 ? 6.639 -9.525 1.680 1.00 91.19 88 ALA A O 1
ATOM 683 N N . ARG A 1 89 ? 7.569 -9.869 3.693 1.00 93.56 89 ARG A N 1
ATOM 684 C CA . ARG A 1 89 ? 8.175 -8.532 3.825 1.00 93.56 89 ARG A CA 1
ATOM 685 C C . ARG A 1 89 ? 9.145 -8.197 2.699 1.00 93.56 89 ARG A C 1
ATOM 687 O O . ARG A 1 89 ? 9.050 -7.130 2.100 1.00 93.56 89 ARG A O 1
ATOM 694 N N . GLU A 1 90 ? 10.065 -9.111 2.399 1.00 94.06 90 GLU A N 1
ATOM 695 C CA . GLU A 1 90 ? 11.028 -8.911 1.310 1.00 94.06 90 GLU A CA 1
ATOM 696 C C . GLU A 1 90 ? 10.323 -8.905 -0.044 1.00 94.06 90 GLU A C 1
ATOM 698 O O . GLU A 1 90 ? 10.595 -8.049 -0.884 1.00 94.06 90 GLU A O 1
ATOM 703 N N . ARG A 1 91 ? 9.317 -9.769 -0.214 1.00 94.81 91 ARG A N 1
ATOM 704 C CA . ARG A 1 91 ? 8.538 -9.814 -1.448 1.00 94.81 91 ARG A CA 1
ATOM 705 C C . ARG A 1 91 ? 7.766 -8.514 -1.701 1.00 94.81 91 ARG A C 1
ATOM 707 O O . ARG A 1 91 ? 7.719 -8.059 -2.840 1.00 94.81 91 ARG A O 1
ATOM 714 N N . LEU A 1 92 ? 7.218 -7.876 -0.663 1.00 94.75 92 LEU A N 1
ATOM 715 C CA . LEU A 1 92 ? 6.584 -6.556 -0.787 1.00 94.75 92 LEU A CA 1
ATOM 716 C C . LEU A 1 92 ? 7.564 -5.491 -1.289 1.00 94.75 92 LEU A C 1
ATOM 718 O O . LEU A 1 92 ? 7.209 -4.693 -2.158 1.00 94.75 92 LEU A O 1
ATOM 722 N N . ARG A 1 93 ? 8.799 -5.482 -0.769 1.00 95.06 93 ARG A N 1
ATOM 723 C CA . ARG A 1 93 ? 9.841 -4.544 -1.215 1.00 95.06 93 ARG A CA 1
ATOM 724 C C . ARG A 1 93 ? 10.221 -4.782 -2.673 1.00 95.06 93 ARG A C 1
ATOM 726 O O . ARG A 1 93 ? 10.337 -3.819 -3.429 1.00 95.06 93 ARG A O 1
ATOM 733 N N . GLU A 1 94 ? 10.357 -6.044 -3.079 1.00 95.19 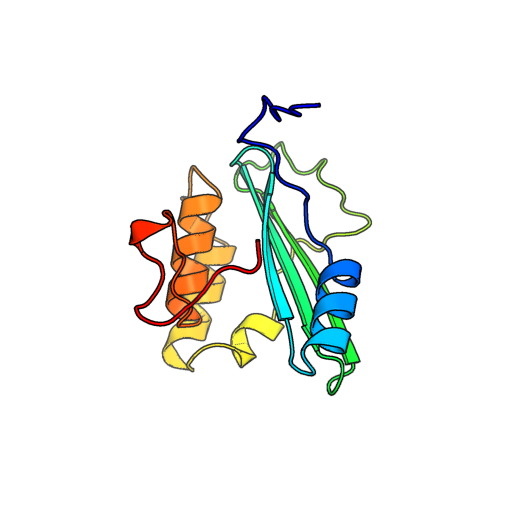94 GLU A N 1
ATOM 734 C CA . GLU A 1 94 ? 10.619 -6.424 -4.472 1.00 95.19 94 GLU A CA 1
ATOM 735 C C . GLU A 1 94 ? 9.506 -5.956 -5.415 1.00 95.19 94 GLU A C 1
ATOM 737 O O . GLU A 1 94 ? 9.794 -5.333 -6.435 1.00 95.19 94 GLU A O 1
ATOM 742 N N . ILE A 1 95 ? 8.238 -6.209 -5.072 1.00 94.25 95 ILE A N 1
ATOM 743 C CA . ILE A 1 95 ? 7.089 -5.801 -5.895 1.00 94.25 95 ILE A CA 1
ATOM 744 C C . ILE A 1 95 ? 7.028 -4.279 -6.021 1.00 94.25 95 ILE A C 1
ATOM 746 O O . ILE A 1 95 ? 6.864 -3.756 -7.124 1.00 94.25 95 ILE A O 1
ATOM 750 N N . TRP A 1 96 ? 7.207 -3.553 -4.912 1.00 93.81 96 TRP A N 1
ATOM 751 C CA . TRP A 1 96 ? 7.220 -2.091 -4.932 1.00 93.81 96 TRP A CA 1
ATOM 752 C C . TRP A 1 96 ? 8.313 -1.555 -5.860 1.00 93.81 96 TRP A C 1
ATOM 754 O O . TRP A 1 96 ? 8.046 -0.704 -6.715 1.00 93.81 96 TRP A O 1
ATOM 764 N N . ALA A 1 97 ? 9.534 -2.077 -5.724 1.00 92.69 97 ALA A N 1
ATOM 765 C CA . ALA A 1 97 ? 10.688 -1.646 -6.501 1.00 92.69 97 ALA A CA 1
ATOM 766 C C . ALA A 1 97 ? 10.625 -2.076 -7.975 1.00 92.69 97 ALA A C 1
ATOM 768 O O . ALA A 1 97 ? 11.170 -1.364 -8.814 1.00 92.69 97 ALA A O 1
ATOM 769 N N . SER A 1 98 ? 9.942 -3.179 -8.296 1.00 91.81 98 SER A N 1
ATOM 770 C CA . SER A 1 98 ? 9.912 -3.760 -9.640 1.00 91.81 98 SER A CA 1
ATOM 771 C C . SER A 1 98 ? 9.449 -2.770 -10.712 1.00 91.81 98 SER A C 1
ATOM 773 O O . SER A 1 98 ? 8.418 -2.102 -10.574 1.00 91.81 98 SER A O 1
ATOM 775 N N . GLU A 1 99 ? 10.216 -2.724 -11.798 1.00 89.00 99 GLU A N 1
ATOM 776 C CA . GLU A 1 99 ? 9.915 -2.004 -13.041 1.00 89.00 99 GLU A CA 1
ATOM 777 C C . GLU A 1 99 ? 9.318 -2.943 -14.107 1.00 89.00 99 GLU A C 1
ATOM 779 O O . GLU A 1 99 ? 9.073 -2.527 -15.233 1.00 89.00 99 GLU A O 1
ATOM 784 N N . GLU A 1 100 ? 9.089 -4.221 -13.774 1.00 89.88 100 GLU A N 1
ATOM 785 C CA . GLU A 1 100 ? 8.553 -5.217 -14.716 1.00 89.88 100 GLU A CA 1
ATOM 786 C C . GLU A 1 100 ? 7.034 -5.110 -14.903 1.00 89.88 100 GLU A C 1
ATOM 788 O O . GLU A 1 100 ? 6.493 -5.603 -15.893 1.00 89.88 100 GLU A O 1
ATOM 793 N N . TYR A 1 101 ? 6.337 -4.473 -13.959 1.00 89.00 101 TYR A N 1
ATOM 794 C CA . TYR A 1 101 ? 4.896 -4.259 -14.052 1.00 89.00 101 TYR A CA 1
ATOM 795 C C . TYR A 1 101 ? 4.588 -3.219 -15.123 1.00 89.00 101 TYR A C 1
ATOM 797 O O . TYR A 1 101 ? 4.950 -2.052 -14.981 1.00 89.00 101 TYR A O 1
ATOM 805 N N . VAL A 1 102 ? 3.871 -3.645 -16.164 1.00 86.62 102 VAL A N 1
ATOM 806 C CA . VAL A 1 102 ? 3.360 -2.739 -17.198 1.00 86.62 102 VAL A CA 1
ATOM 807 C C . VAL A 1 102 ? 2.254 -1.863 -16.616 1.00 86.62 102 VAL A C 1
ATOM 809 O O . VAL A 1 102 ? 2.290 -0.654 -16.797 1.00 86.62 102 VAL A O 1
ATOM 812 N N . PHE A 1 103 ? 1.330 -2.455 -15.854 1.00 87.12 103 PHE A N 1
ATOM 813 C CA . PHE A 1 103 ? 0.205 -1.751 -15.246 1.00 87.12 103 PHE A CA 1
ATOM 814 C C . PHE A 1 103 ? 0.293 -1.743 -13.714 1.00 87.12 103 PHE A C 1
ATOM 816 O O . PHE A 1 103 ? 0.825 -2.654 -13.072 1.00 87.12 103 PHE A O 1
ATOM 823 N N . ALA A 1 104 ? -0.179 -0.656 -13.111 1.00 88.88 104 ALA A N 1
ATOM 824 C CA . ALA A 1 104 ? -0.147 -0.425 -11.672 1.00 88.88 104 ALA A CA 1
ATOM 825 C C . ALA A 1 104 ? -1.193 -1.252 -10.909 1.00 88.88 104 ALA A C 1
ATOM 827 O O . ALA A 1 104 ? -1.024 -1.490 -9.712 1.00 88.88 104 ALA A O 1
ATOM 828 N N . ASP A 1 105 ? -2.242 -1.721 -11.583 1.00 88.06 105 ASP A N 1
ATOM 829 C CA . ASP A 1 105 ? -3.246 -2.613 -11.008 1.00 88.06 105 ASP A CA 1
ATOM 830 C C . ASP A 1 105 ? -2.672 -4.008 -10.727 1.00 88.06 105 ASP A C 1
ATOM 832 O O . ASP A 1 105 ? -2.823 -4.492 -9.611 1.00 88.06 105 ASP A O 1
ATOM 836 N N . ASP A 1 106 ? -1.916 -4.605 -11.651 1.00 89.69 106 ASP A N 1
ATOM 837 C CA . ASP A 1 106 ? -1.202 -5.872 -11.429 1.00 89.69 106 ASP A CA 1
ATOM 838 C C . ASP A 1 106 ? -0.316 -5.796 -10.172 1.00 89.69 106 ASP A C 1
ATOM 840 O O . ASP A 1 106 ? -0.345 -6.668 -9.299 1.00 89.69 106 ASP A O 1
ATOM 844 N N . LYS A 1 107 ? 0.417 -4.683 -10.027 1.00 91.12 107 LYS A N 1
ATOM 845 C CA . LYS A 1 107 ? 1.239 -4.404 -8.842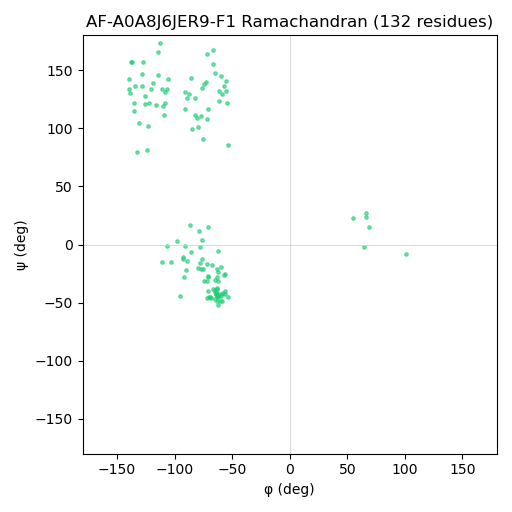 1.00 91.12 107 LYS A CA 1
ATOM 846 C C . LYS A 1 107 ? 0.389 -4.286 -7.574 1.00 91.12 107 LYS A C 1
ATOM 848 O O . LYS A 1 107 ? 0.765 -4.814 -6.527 1.00 91.12 107 LYS A O 1
ATOM 853 N N . MET A 1 108 ? -0.746 -3.595 -7.657 1.00 90.81 108 MET A N 1
ATOM 854 C CA . MET A 1 108 ? -1.697 -3.463 -6.554 1.00 90.81 108 MET A CA 1
ATOM 855 C C . MET A 1 108 ? -2.227 -4.829 -6.107 1.00 90.81 108 MET A C 1
ATOM 857 O O . MET A 1 108 ? -2.279 -5.082 -4.905 1.00 90.81 108 MET A O 1
ATOM 861 N N . TYR A 1 109 ? -2.592 -5.715 -7.039 1.00 87.81 109 TYR A N 1
ATOM 862 C CA . TYR A 1 109 ? -3.121 -7.041 -6.712 1.00 87.81 109 TYR A CA 1
ATOM 863 C C . TYR A 1 109 ? -2.104 -7.905 -5.982 1.00 87.81 109 TYR A C 1
ATOM 865 O O . TYR A 1 109 ? -2.449 -8.508 -4.964 1.00 87.81 109 TYR A O 1
ATOM 873 N N . ASP A 1 110 ? -0.855 -7.912 -6.439 1.00 91.56 110 ASP A N 1
ATOM 874 C CA . ASP A 1 110 ? 0.202 -8.671 -5.776 1.00 91.56 110 ASP A CA 1
ATOM 875 C C . ASP A 1 110 ? 0.488 -8.134 -4.364 1.00 91.56 110 ASP A C 1
ATOM 877 O O . ASP A 1 110 ? 0.649 -8.919 -3.426 1.00 91.56 110 ASP A O 1
ATOM 881 N N . ILE A 1 111 ? 0.477 -6.807 -4.172 1.00 91.19 111 ILE A N 1
ATOM 882 C CA . ILE A 1 111 ? 0.596 -6.197 -2.836 1.00 91.19 111 ILE A CA 1
ATOM 883 C C . ILE A 1 111 ? -0.587 -6.605 -1.952 1.00 91.19 111 ILE A C 1
ATOM 885 O O . ILE A 1 111 ? -0.372 -7.118 -0.855 1.00 91.19 111 ILE A O 1
ATOM 889 N N . CYS A 1 112 ? -1.827 -6.428 -2.415 1.00 88.00 112 CYS A N 1
ATOM 890 C CA . CYS A 1 112 ? -3.029 -6.801 -1.665 1.00 88.00 112 CYS A CA 1
ATOM 891 C C . CYS A 1 112 ? -3.017 -8.286 -1.272 1.00 88.00 112 CYS A C 1
ATOM 893 O O . CYS A 1 112 ? -3.298 -8.614 -0.118 1.00 88.00 112 CYS A O 1
ATOM 895 N N . GLY A 1 113 ? -2.608 -9.169 -2.188 1.00 87.00 113 GLY A N 1
ATOM 896 C CA . GLY A 1 113 ? -2.469 -10.599 -1.926 1.00 87.00 113 GLY A CA 1
ATOM 897 C C . GLY A 1 113 ? -1.498 -10.904 -0.782 1.00 87.00 113 GLY A C 1
ATOM 898 O O . GLY A 1 113 ? -1.808 -11.722 0.084 1.00 87.00 113 GLY A O 1
ATOM 899 N N . LEU A 1 114 ? -0.359 -10.205 -0.713 1.00 89.69 114 LEU A N 1
ATOM 900 C CA . LEU A 1 114 ? 0.606 -10.352 0.387 1.00 89.69 114 LEU A CA 1
ATOM 901 C C . LEU A 1 114 ? 0.120 -9.776 1.721 1.00 89.69 114 LEU A C 1
ATOM 903 O O . LEU A 1 114 ? 0.535 -10.252 2.779 1.00 89.69 114 LEU A O 1
ATOM 907 N N . LEU A 1 115 ? -0.769 -8.783 1.683 1.00 87.25 115 LEU A N 1
ATOM 908 C CA . LEU A 1 115 ? -1.452 -8.252 2.866 1.00 87.25 115 LEU A CA 1
ATOM 909 C C . LEU A 1 115 ? -2.610 -9.154 3.333 1.00 87.25 115 LEU A C 1
ATOM 911 O O . LEU A 1 115 ? -3.269 -8.845 4.323 1.00 87.25 115 LEU A O 1
ATOM 915 N N . GLY A 1 116 ? -2.890 -10.254 2.624 1.00 82.44 116 GLY A N 1
ATOM 916 C CA . GLY A 1 116 ? -4.049 -11.107 2.889 1.00 82.44 116 GLY A CA 1
ATOM 917 C C . GLY A 1 116 ? -5.384 -10.438 2.550 1.00 82.44 116 GLY A C 1
ATOM 918 O O . GLY A 1 116 ? -6.434 -10.914 2.980 1.00 82.44 116 GLY A O 1
ATOM 919 N N . ALA A 1 117 ? -5.356 -9.338 1.793 1.00 79.38 117 ALA A N 1
ATOM 920 C CA . ALA A 1 117 ? -6.540 -8.653 1.308 1.00 79.38 117 ALA A CA 1
ATOM 921 C C . ALA A 1 117 ? -6.986 -9.271 -0.020 1.00 79.38 117 ALA A C 1
ATOM 923 O O . ALA A 1 117 ? -6.204 -9.414 -0.961 1.00 79.38 117 ALA A O 1
ATOM 924 N N . GLN A 1 118 ? -8.270 -9.610 -0.112 1.00 67.88 118 GLN A N 1
ATOM 925 C CA . GLN A 1 118 ? -8.873 -10.041 -1.365 1.00 67.88 118 GLN A CA 1
ATOM 926 C C . GLN A 1 118 ? -9.447 -8.820 -2.083 1.00 67.88 118 GLN A C 1
ATOM 928 O O . GLN A 1 118 ? -10.364 -8.172 -1.579 1.00 67.88 118 GLN A O 1
ATOM 933 N N . ALA A 1 119 ? -8.906 -8.505 -3.257 1.00 66.00 119 ALA A N 1
ATOM 934 C CA . ALA A 1 119 ? -9.512 -7.508 -4.124 1.00 66.00 119 ALA A CA 1
ATOM 935 C C . ALA A 1 119 ? -10.770 -8.090 -4.788 1.00 66.00 119 ALA A C 1
ATOM 937 O O . ALA A 1 119 ? -10.768 -9.250 -5.200 1.00 66.00 11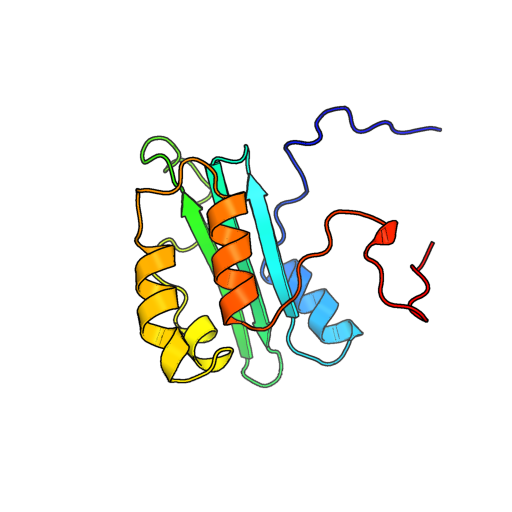9 ALA A O 1
ATOM 938 N N . LEU A 1 120 ? -11.831 -7.286 -4.868 1.00 63.34 120 LEU A N 1
ATOM 939 C CA . LEU A 1 120 ? -13.104 -7.657 -5.485 1.00 63.34 120 LEU A CA 1
ATOM 940 C C . LEU A 1 120 ? -13.268 -6.867 -6.785 1.00 63.34 120 LEU A C 1
ATOM 942 O O . LEU A 1 120 ? -13.300 -5.638 -6.763 1.00 63.34 120 LEU A O 1
ATOM 946 N N . TYR A 1 121 ? -13.374 -7.569 -7.907 1.00 57.56 121 TYR A N 1
ATOM 947 C CA . TYR A 1 121 ? -13.479 -6.986 -9.246 1.00 57.56 121 TYR A CA 1
ATOM 948 C C . TYR A 1 121 ? -14.922 -6.767 -9.687 1.00 57.56 121 TYR A C 1
ATOM 950 O O . TYR A 1 121 ? -15.204 -5.895 -10.511 1.00 57.56 121 TYR A O 1
ATO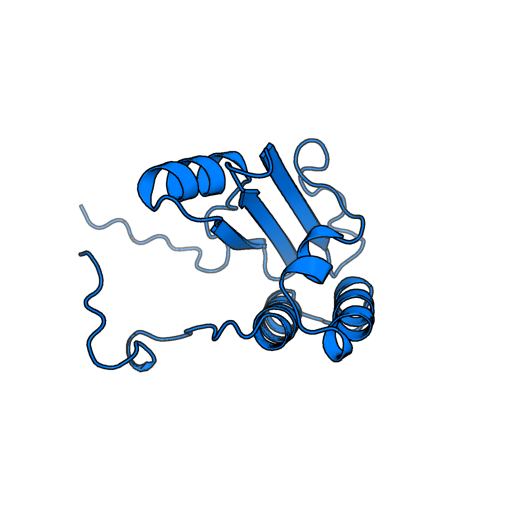M 958 N N . SER A 1 122 ? -15.845 -7.579 -9.174 1.00 58.19 122 SER A N 1
ATOM 959 C CA . SER A 1 122 ? -17.247 -7.534 -9.568 1.00 58.19 122 SER A CA 1
ATOM 960 C C . SER A 1 122 ? -18.177 -7.678 -8.371 1.00 58.19 122 SER A C 1
ATOM 962 O O . SER A 1 122 ? -17.816 -8.237 -7.336 1.00 58.19 122 SER A O 1
ATOM 964 N N . GLY A 1 123 ? -19.411 -7.194 -8.532 1.00 56.25 123 GLY A N 1
ATOM 965 C CA . GLY A 1 123 ? -20.465 -7.391 -7.536 1.00 56.25 123 GLY A CA 1
ATOM 966 C C . GLY A 1 123 ? -20.779 -8.868 -7.269 1.00 56.25 123 GLY A C 1
ATOM 967 O O . GLY A 1 123 ? -21.313 -9.184 -6.211 1.00 56.25 123 GLY A O 1
ATOM 968 N N . ASP A 1 124 ? -20.400 -9.764 -8.185 1.00 64.94 124 ASP A N 1
ATOM 969 C CA . ASP A 1 124 ? -20.574 -11.212 -8.047 1.00 64.94 124 ASP A CA 1
ATOM 970 C C . ASP A 1 124 ? -19.515 -11.848 -7.127 1.00 64.94 124 ASP A C 1
ATOM 972 O O . ASP A 1 124 ? -19.693 -12.972 -6.663 1.00 64.94 124 ASP A O 1
ATOM 976 N N . GLU A 1 125 ? -18.423 -11.134 -6.835 1.00 63.44 125 GLU A N 1
ATOM 977 C CA . GLU A 1 125 ? -17.365 -11.573 -5.914 1.00 63.44 125 GLU A CA 1
ATOM 978 C C . GLU A 1 125 ? -17.614 -11.112 -4.471 1.00 63.44 125 GLU A C 1
ATOM 980 O O . GLU A 1 125 ? -16.846 -11.439 -3.567 1.00 63.44 125 GLU A O 1
ATOM 985 N N . ILE A 1 126 ? -18.700 -10.370 -4.236 1.00 66.50 126 ILE A N 1
ATOM 986 C CA . ILE A 1 126 ? -19.095 -9.925 -2.903 1.00 66.50 126 ILE A CA 1
ATOM 987 C C . ILE A 1 126 ? -19.379 -11.157 -2.024 1.00 66.50 126 ILE A C 1
ATOM 989 O O . ILE A 1 126 ? -20.242 -11.968 -2.375 1.00 66.50 126 ILE A O 1
ATOM 993 N N . PRO A 1 127 ? -18.703 -11.302 -0.866 1.00 66.88 127 PRO A N 1
ATOM 994 C CA . PRO A 1 127 ? -18.913 -12.435 0.023 1.00 66.88 127 PRO A CA 1
ATOM 995 C C . PRO A 1 127 ? -20.376 -12.587 0.443 1.00 66.88 127 PRO A C 1
ATOM 997 O O . PRO A 1 127 ? -21.064 -11.607 0.749 1.00 66.88 127 PRO A O 1
ATOM 1000 N N . GLU A 1 128 ? -20.837 -13.836 0.504 1.00 65.88 128 GLU A N 1
ATOM 1001 C CA . GLU A 1 128 ? -22.201 -14.162 0.911 1.00 65.88 128 GLU A CA 1
ATOM 1002 C C . GLU A 1 128 ? -22.514 -13.546 2.290 1.00 65.88 128 GLU A C 1
ATOM 1004 O O . GLU A 1 128 ? -21.817 -13.794 3.275 1.00 65.88 128 GLU A O 1
ATOM 1009 N N . GLY A 1 129 ? -23.554 -12.706 2.352 1.00 68.31 129 GLY A N 1
ATOM 1010 C CA . GLY A 1 129 ? -23.973 -11.993 3.566 1.00 68.31 129 GLY A CA 1
ATOM 1011 C C . GLY A 1 129 ? -23.542 -10.523 3.661 1.00 68.31 129 GLY A C 1
ATOM 1012 O O . GLY A 1 129 ? -24.037 -9.819 4.542 1.00 68.31 129 GLY A O 1
ATOM 1013 N N . PHE A 1 130 ? -22.692 -10.022 2.760 1.00 63.62 130 PHE A N 1
ATOM 1014 C CA . PHE A 1 130 ? -22.385 -8.591 2.679 1.00 63.62 130 PHE A CA 1
ATOM 1015 C C . PHE A 1 130 ? -23.466 -7.840 1.883 1.00 63.62 130 PHE A C 1
ATOM 1017 O O . PHE A 1 130 ? -23.775 -8.193 0.746 1.00 63.62 130 PHE A O 1
ATOM 1024 N N . ILE A 1 131 ? -24.045 -6.791 2.477 1.00 69.62 131 ILE A N 1
ATOM 1025 C CA . ILE A 1 131 ? -25.051 -5.931 1.836 1.00 69.62 131 ILE A CA 1
ATOM 1026 C C . ILE A 1 131 ? -24.396 -4.572 1.565 1.00 69.62 131 ILE A C 1
ATOM 1028 O O . ILE A 1 131 ? -24.113 -3.851 2.526 1.00 69.62 131 ILE A O 1
ATOM 1032 N N . PRO A 1 132 ? -24.151 -4.200 0.294 1.00 55.00 132 PRO A N 1
ATOM 1033 C CA . PRO A 1 132 ? -23.635 -2.881 -0.044 1.00 55.00 132 PRO A CA 1
ATOM 1034 C C . PRO A 1 132 ? -24.563 -1.792 0.491 1.00 55.00 132 PRO A C 1
ATOM 1036 O O . PRO A 1 132 ? -25.784 -1.885 0.351 1.00 55.00 132 PRO A O 1
ATOM 1039 N N . ILE A 1 133 ? -23.992 -0.747 1.086 1.00 55.44 133 ILE A N 1
ATOM 1040 C CA . ILE A 1 133 ? -24.760 0.447 1.443 1.00 55.44 133 ILE A CA 1
ATOM 1041 C C . ILE A 1 133 ? -25.084 1.169 0.130 1.00 55.44 133 ILE A C 1
ATOM 1043 O O . ILE A 1 133 ? -24.184 1.702 -0.517 1.00 55.44 133 ILE A O 1
ATOM 1047 N N . THR A 1 134 ? -26.351 1.117 -0.284 1.00 45.53 134 THR A N 1
ATOM 1048 C CA . THR A 1 134 ? -26.893 1.842 -1.447 1.00 45.53 134 THR A CA 1
ATOM 1049 C C . THR A 1 134 ? -27.304 3.259 -1.098 1.00 45.53 134 THR A C 1
ATOM 1051 O O . THR A 1 134 ? -27.949 3.408 -0.033 1.00 45.53 134 THR A O 1
#

Radius of gyration: 15.52 Å; Cα contacts (8 Å, |Δi|>4): 186; chains: 1; bounding box: 41×32×36 Å

Secondary structure (DSSP, 8-state):
-------TTB-----HHHHHHHHHHHTS-EEEEEEETTTEEEEEEEETTTTEEEEEEEESSGGGTTS-TTT-B-S--TTHHHHS-GGGHHHHHHHHH-S--SSHHHHHHHHHHHTTPPP--SGGGSPTT-----

Organism: NCBI:txid2763052

Mean predicted aligned error: 7.98 Å